Protein AF-A0A8T3MLA4-F1 (afdb_monomer_lite)

pLDDT: mean 92.66, std 9.34, range [59.94, 98.31]

Radius of gyration: 15.99 Å; chains: 1; bounding box: 33×15×46 Å

Sequence (69 aa):
MLSDERWVALFDELRSALREVSELEPEVLDATASEDEWKVVWARYAGLLGRIGHLHQRLLARRVELLED

Structure (mmCIF, N/CA/C/O backbone):
data_AF-A0A8T3MLA4-F1
#
_entry.id   AF-A0A8T3MLA4-F1
#
loop_
_atom_site.group_PDB
_atom_site.id
_atom_site.type_symbol
_atom_site.label_atom_id
_atom_site.label_alt_id
_atom_site.label_comp_id
_atom_site.label_asym_id
_atom_site.label_entity_id
_atom_site.label_seq_id
_atom_site.pdbx_PDB_ins_code
_atom_site.Cartn_x
_atom_site.Cartn_y
_atom_site.Cartn_z
_atom_site.occupancy
_atom_site.B_iso_or_equiv
_atom_site.auth_seq_id
_atom_site.auth_comp_id
_atom_site.auth_asym_id
_atom_site.auth_atom_id
_atom_site.pdbx_PDB_model_num
ATOM 1 N N . MET A 1 1 ? 12.212 -6.769 -26.184 1.00 59.94 1 MET A N 1
ATOM 2 C CA . MET A 1 1 ? 11.449 -7.978 -25.773 1.00 59.94 1 MET A CA 1
ATOM 3 C C . MET A 1 1 ? 11.720 -8.352 -24.319 1.00 59.94 1 MET A C 1
ATOM 5 O O . MET A 1 1 ? 10.886 -8.004 -23.501 1.00 59.94 1 MET A O 1
ATOM 9 N N . LEU A 1 2 ? 12.871 -8.936 -23.943 1.00 61.03 2 LEU A N 1
ATOM 10 C CA . LEU A 1 2 ? 13.173 -9.243 -22.521 1.00 61.03 2 LEU A CA 1
ATOM 11 C C . LEU A 1 2 ? 13.208 -7.992 -21.610 1.00 61.03 2 LEU A C 1
ATOM 13 O O . LEU A 1 2 ? 12.906 -8.067 -20.420 1.00 61.03 2 LEU A O 1
ATOM 17 N N . SER A 1 3 ? 13.576 -6.837 -22.174 1.00 64.19 3 SER A N 1
ATOM 18 C CA . SER A 1 3 ? 13.563 -5.512 -21.535 1.00 64.19 3 SER A CA 1
ATOM 19 C C . SER A 1 3 ? 12.171 -5.060 -21.092 1.00 64.19 3 SER A C 1
ATOM 21 O O . SER A 1 3 ? 12.031 -4.461 -20.025 1.00 64.19 3 SER A O 1
ATOM 23 N N . ASP A 1 4 ? 11.168 -5.357 -21.916 1.00 76.62 4 ASP A N 1
ATOM 24 C CA . ASP A 1 4 ? 9.803 -4.849 -21.790 1.00 76.62 4 ASP A CA 1
ATOM 25 C C . ASP A 1 4 ? 8.990 -5.768 -20.879 1.00 76.62 4 ASP A C 1
ATOM 27 O O . ASP A 1 4 ? 8.220 -5.296 -20.051 1.00 76.62 4 ASP A O 1
ATOM 31 N N . GLU A 1 5 ? 9.241 -7.079 -20.938 1.00 82.19 5 GLU A N 1
ATOM 32 C 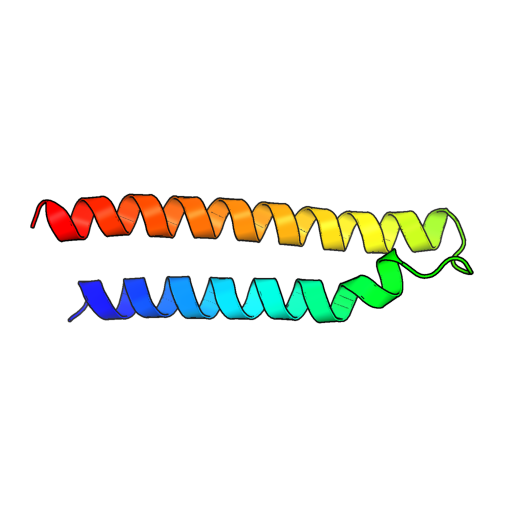CA . GLU A 1 5 ? 8.635 -8.071 -20.041 1.00 82.19 5 GLU A CA 1
ATOM 33 C C . GLU A 1 5 ? 9.003 -7.817 -18.573 1.00 82.19 5 GLU A C 1
ATOM 35 O O . GLU A 1 5 ? 8.143 -7.850 -17.694 1.00 82.19 5 GLU A O 1
ATOM 40 N N . ARG A 1 6 ? 10.273 -7.485 -18.297 1.00 82.38 6 ARG A N 1
ATOM 41 C CA . ARG A 1 6 ? 10.721 -7.114 -16.942 1.00 82.38 6 ARG A CA 1
ATOM 42 C C . ARG A 1 6 ? 10.079 -5.815 -16.455 1.00 82.38 6 ARG A C 1
ATOM 44 O O . ARG A 1 6 ? 9.769 -5.693 -15.274 1.00 82.38 6 ARG A O 1
ATOM 51 N N . TRP A 1 7 ? 9.884 -4.852 -17.351 1.00 86.50 7 TRP A N 1
ATOM 52 C CA . TRP A 1 7 ? 9.246 -3.572 -17.044 1.00 86.50 7 TRP A CA 1
ATOM 53 C C . TRP A 1 7 ? 7.755 -3.734 -16.726 1.00 86.50 7 TRP A C 1
ATOM 55 O O . TRP A 1 7 ? 7.271 -3.190 -15.734 1.00 86.50 7 TRP A O 1
ATOM 65 N N . VAL A 1 8 ? 7.047 -4.550 -17.511 1.00 89.94 8 VAL A N 1
ATOM 66 C CA . VAL A 1 8 ? 5.645 -4.915 -17.264 1.00 89.94 8 VAL A CA 1
ATOM 67 C C . VAL A 1 8 ? 5.497 -5.639 -15.925 1.00 89.94 8 VAL A C 1
ATOM 69 O O . VAL A 1 8 ? 4.635 -5.260 -15.134 1.00 89.94 8 VAL A O 1
ATOM 72 N N . ALA A 1 9 ? 6.382 -6.593 -15.617 1.00 92.12 9 ALA A N 1
ATOM 73 C CA . ALA A 1 9 ? 6.355 -7.313 -14.343 1.00 92.12 9 ALA A CA 1
ATOM 74 C C . ALA A 1 9 ? 6.488 -6.374 -13.128 1.00 92.12 9 ALA A C 1
ATOM 76 O O . ALA A 1 9 ? 5.732 -6.500 -12.167 1.00 92.12 9 ALA A O 1
ATOM 77 N N . LEU A 1 10 ? 7.380 -5.376 -13.186 1.00 93.62 10 LEU A N 1
ATOM 78 C CA . LEU A 1 10 ? 7.516 -4.376 -12.118 1.00 93.62 10 LEU A CA 1
ATOM 79 C C . LEU A 1 10 ? 6.240 -3.546 -11.924 1.00 93.62 10 LEU A C 1
ATOM 81 O O . LEU A 1 10 ? 5.869 -3.233 -10.791 1.00 93.62 10 LEU A O 1
ATOM 85 N N . PHE A 1 11 ? 5.556 -3.193 -13.014 1.00 93.81 11 PHE A N 1
ATOM 86 C CA . PHE A 1 11 ? 4.279 -2.485 -12.943 1.00 93.81 11 PHE A CA 1
ATOM 87 C C . PHE A 1 11 ? 3.150 -3.354 -12.389 1.00 93.81 11 PHE A C 1
ATOM 89 O O . PHE A 1 11 ? 2.324 -2.857 -11.621 1.00 93.81 11 PHE A O 1
ATOM 96 N N . ASP A 1 12 ? 3.103 -4.632 -12.758 1.00 96.31 12 ASP A N 1
ATOM 97 C CA . ASP A 1 12 ? 2.140 -5.589 -12.214 1.00 96.31 12 ASP A CA 1
ATOM 98 C C . ASP A 1 12 ? 2.347 -5.790 -10.707 1.00 96.31 12 ASP A C 1
ATOM 100 O O . ASP A 1 12 ? 1.384 -5.717 -9.939 1.00 96.31 12 ASP A O 1
ATOM 104 N N . GLU A 1 13 ? 3.598 -5.943 -10.267 1.00 96.75 13 GLU A N 1
ATOM 105 C CA . GLU A 1 13 ? 3.956 -6.021 -8.848 1.00 96.75 13 GLU A CA 1
ATOM 106 C C . GLU A 1 13 ? 3.556 -4.751 -8.084 1.00 96.75 13 GLU A C 1
ATOM 108 O O . GLU A 1 13 ? 2.980 -4.845 -6.997 1.00 96.75 13 GLU A O 1
ATOM 113 N N . LEU A 1 14 ? 3.805 -3.563 -8.652 1.00 96.94 14 LEU A N 1
ATOM 114 C CA . LEU A 1 14 ? 3.408 -2.290 -8.042 1.00 96.94 14 LEU A CA 1
ATOM 115 C C . LEU A 1 14 ? 1.886 -2.173 -7.926 1.00 96.94 14 LEU A C 1
ATOM 117 O O . LEU A 1 14 ? 1.374 -1.770 -6.883 1.00 96.94 14 LEU A O 1
ATOM 121 N N . ARG A 1 15 ? 1.151 -2.554 -8.975 1.00 96.88 15 ARG A N 1
ATOM 122 C CA . ARG A 1 15 ? -0.316 -2.530 -8.977 1.00 96.88 15 ARG A CA 1
ATOM 123 C C . ARG A 1 15 ? -0.897 -3.483 -7.934 1.00 96.88 15 ARG A C 1
ATOM 125 O O . ARG A 1 15 ? -1.867 -3.121 -7.275 1.00 96.88 15 ARG A O 1
ATOM 132 N N . SER A 1 16 ? -0.309 -4.672 -7.778 1.00 97.88 16 SER A N 1
ATOM 133 C CA . SER A 1 16 ? -0.693 -5.622 -6.726 1.00 97.88 16 SER A CA 1
ATOM 134 C C . SER A 1 16 ? -0.484 -5.015 -5.346 1.00 97.88 16 SER A C 1
ATOM 136 O O . SER A 1 16 ? -1.422 -4.966 -4.561 1.00 97.88 16 SER A O 1
ATOM 138 N N . ALA A 1 17 ? 0.704 -4.467 -5.079 1.00 97.50 17 ALA A N 1
ATOM 139 C CA . ALA A 1 17 ? 1.017 -3.887 -3.777 1.00 97.50 17 ALA A CA 1
ATOM 140 C C . ALA A 1 17 ? 0.103 -2.697 -3.428 1.00 97.50 17 ALA A C 1
ATOM 142 O O . ALA A 1 17 ? -0.335 -2.576 -2.289 1.00 97.50 17 ALA A O 1
ATOM 143 N N . LEU A 1 18 ? -0.236 -1.846 -4.405 1.00 97.44 18 LEU A N 1
ATOM 144 C CA . LEU A 1 18 ? -1.197 -0.753 -4.214 1.00 97.44 18 LEU A CA 1
ATOM 145 C C . LEU A 1 18 ? -2.606 -1.267 -3.893 1.00 97.44 18 LEU A C 1
ATOM 147 O O . LEU A 1 18 ? -3.278 -0.698 -3.038 1.00 97.44 18 LEU A O 1
ATOM 151 N N . ARG A 1 19 ? -3.045 -2.351 -4.542 1.00 98.12 19 ARG A N 1
ATOM 152 C CA . ARG A 1 19 ? -4.329 -2.988 -4.226 1.00 98.12 19 ARG A CA 1
ATOM 153 C C . ARG A 1 19 ? -4.331 -3.562 -2.810 1.00 98.12 19 ARG A C 1
ATOM 155 O O . ARG A 1 19 ? -5.272 -3.303 -2.074 1.00 98.12 19 ARG A O 1
ATOM 162 N N . GLU A 1 20 ? -3.272 -4.272 -2.427 1.00 98.06 20 GLU A N 1
ATOM 163 C CA . GLU A 1 20 ? -3.108 -4.824 -1.075 1.00 98.06 20 GLU A CA 1
ATOM 164 C C . GLU A 1 20 ? -3.163 -3.714 -0.004 1.00 98.06 20 GLU A C 1
ATOM 166 O O . GLU A 1 20 ? -3.761 -3.903 1.051 1.00 98.06 20 GLU A O 1
ATOM 171 N N . VAL A 1 21 ? -2.595 -2.530 -0.282 1.00 97.81 21 VAL A N 1
ATOM 172 C CA . VAL A 1 21 ? -2.717 -1.347 0.593 1.00 97.81 21 VAL A CA 1
ATOM 173 C C . VAL A 1 21 ? -4.168 -0.894 0.716 1.00 97.81 21 VAL A C 1
ATOM 175 O O . VAL A 1 21 ? -4.642 -0.721 1.834 1.00 97.81 21 VAL A O 1
ATOM 178 N N . SER A 1 22 ? -4.882 -0.727 -0.400 1.00 97.06 22 SER A N 1
ATOM 179 C CA . SER A 1 22 ? -6.291 -0.308 -0.382 1.00 97.06 22 SER A CA 1
ATOM 180 C C . SER A 1 22 ? -7.211 -1.321 0.303 1.00 97.06 22 SER A C 1
ATOM 182 O O . SER A 1 22 ? -8.201 -0.930 0.909 1.00 97.06 22 SER A O 1
ATOM 184 N N . GLU A 1 23 ? -6.900 -2.615 0.216 1.00 97.38 23 GLU A N 1
ATOM 185 C CA . GLU A 1 23 ? -7.642 -3.675 0.908 1.00 97.38 23 GLU A CA 1
ATOM 186 C C . GLU A 1 23 ? -7.405 -3.649 2.424 1.00 97.38 23 GLU A C 1
ATOM 188 O O . GLU A 1 23 ? -8.328 -3.922 3.186 1.00 97.38 23 GLU A O 1
ATOM 193 N N . LEU A 1 24 ? -6.194 -3.286 2.861 1.00 97.25 24 LEU A N 1
ATOM 194 C CA . LEU A 1 24 ? -5.809 -3.235 4.274 1.00 97.25 24 LEU A CA 1
ATOM 195 C C . LEU A 1 24 ? -6.137 -1.889 4.949 1.00 97.25 24 LEU A C 1
ATOM 197 O O . LEU A 1 24 ? -6.249 -1.820 6.170 1.00 97.25 24 LEU A O 1
ATOM 201 N N . GLU A 1 25 ? -6.288 -0.813 4.175 1.00 97.31 25 GLU A N 1
ATOM 202 C CA . GLU A 1 25 ? -6.555 0.543 4.673 1.00 97.31 25 GLU A CA 1
ATOM 203 C C . GLU A 1 25 ? -7.772 0.632 5.620 1.00 97.31 25 GLU A C 1
ATOM 205 O O . GLU A 1 25 ? -7.638 1.266 6.669 1.00 97.31 25 GLU A O 1
ATOM 210 N N . PRO A 1 26 ? -8.919 -0.034 5.366 1.00 98.06 26 PRO A N 1
ATOM 211 C CA . PRO A 1 26 ? -10.045 -0.023 6.301 1.00 98.06 26 PRO A CA 1
ATOM 212 C C . PRO A 1 26 ? -9.705 -0.600 7.680 1.00 98.06 26 PRO A C 1
ATOM 214 O O . PRO A 1 26 ? -10.170 -0.064 8.680 1.00 98.06 26 PRO A O 1
ATOM 217 N N . GLU A 1 27 ? -8.878 -1.651 7.745 1.00 97.44 27 GLU A N 1
ATOM 218 C CA . GLU A 1 27 ? -8.439 -2.251 9.014 1.00 97.44 27 GLU A CA 1
ATOM 219 C C . GLU A 1 27 ? -7.510 -1.298 9.790 1.00 97.44 27 GLU A C 1
ATOM 221 O O . GLU A 1 27 ? -7.536 -1.258 11.015 1.00 97.44 27 GLU A O 1
ATOM 226 N N . VAL A 1 28 ? -6.692 -0.498 9.092 1.00 96.94 28 VAL A N 1
ATOM 227 C CA . VAL A 1 28 ? -5.812 0.509 9.722 1.00 96.94 28 VAL A CA 1
ATOM 228 C C . VAL A 1 28 ? -6.614 1.673 10.301 1.00 96.94 28 VAL A C 1
ATOM 230 O O . VAL A 1 28 ? -6.228 2.247 11.322 1.00 96.94 28 VAL A O 1
ATOM 233 N N . LEU A 1 29 ? -7.700 2.043 9.621 1.00 97.12 29 LEU A N 1
ATOM 234 C CA . LEU A 1 29 ? -8.583 3.148 9.989 1.00 97.12 29 LEU A CA 1
ATOM 235 C C . LEU A 1 29 ? -9.692 2.731 10.967 1.00 97.12 29 LEU A C 1
ATOM 237 O O . LEU A 1 29 ? -10.513 3.571 11.347 1.00 97.12 29 LEU A O 1
ATOM 241 N N . ASP A 1 30 ? -9.726 1.463 11.383 1.00 97.50 30 ASP A N 1
ATOM 242 C CA . ASP A 1 30 ? -10.701 0.960 12.342 1.00 97.50 30 ASP A CA 1
ATOM 243 C C . ASP A 1 30 ? -10.443 1.532 13.744 1.00 97.50 30 ASP A C 1
ATOM 245 O O . ASP A 1 30 ? -9.577 1.082 14.494 1.00 97.50 30 ASP A O 1
ATOM 249 N N . ALA A 1 31 ? -11.246 2.528 14.119 1.00 94.44 31 ALA A N 1
ATOM 250 C CA . ALA A 1 31 ? -11.191 3.163 15.432 1.00 94.44 31 ALA A CA 1
ATOM 251 C C . ALA A 1 31 ? -11.686 2.263 16.582 1.00 94.44 31 ALA A C 1
ATOM 253 O O . ALA A 1 31 ? -11.595 2.664 17.743 1.00 94.44 31 ALA A O 1
ATOM 254 N N . THR A 1 32 ? -12.250 1.089 16.279 1.00 97.69 32 THR A N 1
ATOM 255 C CA . THR A 1 32 ? -12.738 0.124 17.274 1.00 97.69 32 THR A CA 1
ATOM 256 C C . THR A 1 32 ? -11.730 -0.977 17.601 1.00 97.69 32 THR A C 1
ATOM 258 O O . THR A 1 32 ? -11.920 -1.680 18.595 1.00 97.69 32 THR A O 1
ATOM 261 N N . ALA A 1 33 ? -10.651 -1.097 16.821 1.00 95.81 33 ALA A N 1
ATOM 262 C CA . ALA A 1 33 ? -9.589 -2.064 17.058 1.00 95.81 33 ALA A CA 1
ATOM 263 C C . ALA A 1 33 ? -8.873 -1.804 18.393 1.00 95.81 33 ALA A C 1
ATOM 265 O O . ALA A 1 33 ? -8.620 -0.660 18.787 1.00 95.81 33 ALA A O 1
ATOM 266 N N . SER A 1 34 ? -8.495 -2.878 19.085 1.00 98.19 34 SER A N 1
ATOM 267 C CA . SER A 1 34 ? -7.563 -2.770 20.205 1.00 98.19 34 SER A CA 1
ATOM 268 C C . SER A 1 34 ? -6.178 -2.325 19.720 1.00 98.19 34 SER A C 1
ATOM 270 O O . SER A 1 34 ? -5.819 -2.481 18.552 1.00 98.19 34 SER A O 1
ATOM 272 N N . GLU A 1 35 ? -5.353 -1.797 20.628 1.00 97.88 35 GLU A N 1
ATOM 273 C CA . GLU A 1 35 ? -3.991 -1.363 20.289 1.00 97.88 35 GLU A CA 1
ATOM 274 C C . GLU A 1 35 ? -3.140 -2.504 19.699 1.00 97.88 35 GLU A C 1
ATOM 276 O O . GLU A 1 35 ? -2.362 -2.281 18.770 1.00 97.88 35 GLU A O 1
ATOM 281 N N . ASP A 1 36 ? -3.290 -3.728 20.210 1.00 98.19 36 ASP A N 1
ATOM 282 C CA . ASP A 1 36 ? -2.531 -4.889 19.737 1.00 98.19 36 ASP A CA 1
ATOM 283 C C . ASP A 1 36 ? -2.982 -5.341 18.341 1.00 98.19 36 ASP A C 1
ATOM 285 O O . ASP A 1 36 ? -2.137 -5.624 17.488 1.00 98.19 36 ASP A O 1
ATOM 289 N N . GLU A 1 37 ? -4.290 -5.341 18.070 1.00 97.62 37 GLU A N 1
ATOM 290 C CA . GLU A 1 37 ? -4.831 -5.592 16.727 1.00 97.62 37 GLU A CA 1
ATOM 291 C C . GLU A 1 37 ? -4.341 -4.527 15.743 1.00 97.62 37 GLU A C 1
ATOM 293 O O . GLU A 1 37 ? -3.797 -4.854 14.683 1.00 97.62 37 GLU A O 1
ATOM 298 N N . TRP A 1 38 ? -4.433 -3.253 16.133 1.00 98.06 38 TRP A N 1
ATOM 299 C CA . TRP A 1 38 ? -3.982 -2.140 15.309 1.00 98.06 38 TRP A CA 1
ATOM 300 C C . TRP A 1 38 ? -2.485 -2.229 14.992 1.00 98.06 38 TRP A C 1
ATOM 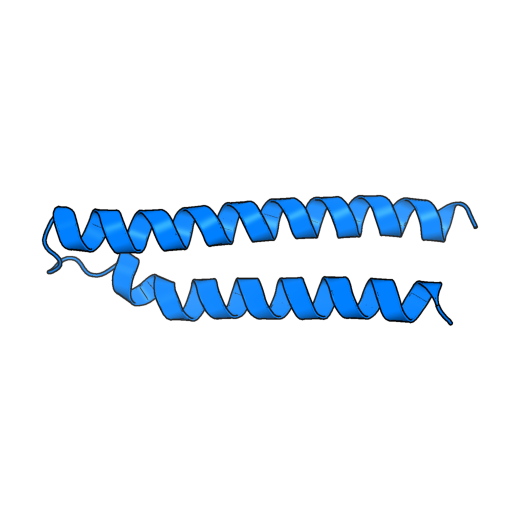302 O O . TRP A 1 38 ? -2.094 -2.044 13.842 1.00 98.06 38 TRP A O 1
ATOM 312 N N . LYS A 1 39 ? -1.627 -2.584 15.959 1.00 98.19 39 LYS A N 1
ATOM 313 C CA . LYS A 1 39 ? -0.180 -2.767 15.72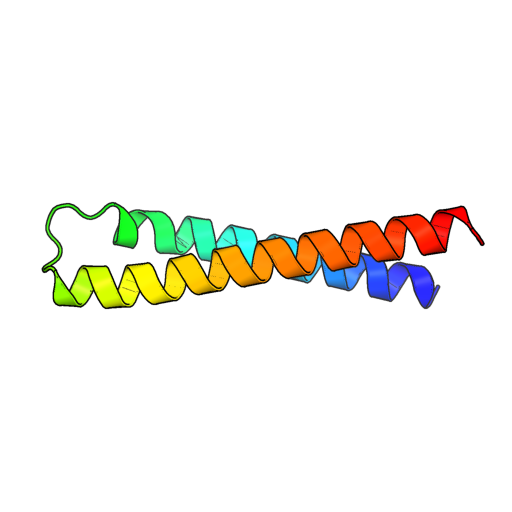7 1.00 98.19 39 LYS A CA 1
ATOM 314 C C . LYS A 1 39 ? 0.117 -3.837 14.680 1.00 98.19 39 LYS A C 1
ATOM 316 O O . LYS A 1 39 ? 1.025 -3.653 13.866 1.00 98.19 39 LYS A O 1
ATOM 321 N N . VAL A 1 40 ? -0.621 -4.948 14.691 1.00 98.12 40 VAL A N 1
ATOM 322 C CA . VAL A 1 40 ? -0.446 -6.035 13.716 1.00 98.12 40 VAL A CA 1
ATOM 323 C C . VAL A 1 40 ? -0.813 -5.560 12.312 1.00 98.12 40 VAL A C 1
ATOM 325 O O . VAL A 1 40 ? -0.042 -5.760 11.367 1.00 98.12 40 VAL A O 1
ATOM 328 N N . VAL A 1 41 ? -1.962 -4.898 12.170 1.00 97.69 41 VAL A N 1
ATOM 329 C CA . VAL A 1 41 ? -2.421 -4.352 10.887 1.00 97.69 41 VAL A CA 1
ATOM 330 C C . VAL A 1 41 ? -1.471 -3.253 10.400 1.00 97.69 41 VAL A C 1
ATOM 332 O O . VAL A 1 41 ? -1.029 -3.281 9.250 1.00 97.69 41 VAL A O 1
ATOM 335 N N . TRP A 1 42 ? -1.064 -2.340 11.282 1.00 98.00 42 TRP A N 1
ATOM 336 C CA . TRP A 1 42 ? -0.117 -1.270 10.979 1.00 98.00 42 TRP A CA 1
ATOM 337 C C . TRP A 1 42 ? 1.233 -1.806 10.497 1.00 98.00 42 TRP A C 1
ATOM 339 O O . TRP A 1 42 ? 1.776 -1.304 9.515 1.00 98.00 42 TRP A O 1
ATOM 349 N N . ALA A 1 43 ? 1.770 -2.854 11.129 1.00 98.31 43 ALA A N 1
ATOM 350 C CA . ALA A 1 43 ? 3.026 -3.466 10.700 1.00 98.31 43 ALA A CA 1
ATOM 351 C C . ALA A 1 43 ? 2.935 -4.023 9.268 1.00 98.31 43 ALA A C 1
ATOM 353 O O . ALA A 1 43 ? 3.848 -3.819 8.462 1.00 98.31 43 ALA A O 1
ATOM 354 N N . ARG A 1 44 ? 1.817 -4.679 8.925 1.00 98.12 44 ARG A N 1
ATOM 355 C CA . ARG A 1 44 ? 1.547 -5.167 7.562 1.00 98.12 44 ARG A CA 1
ATOM 356 C C . ARG A 1 44 ? 1.445 -4.003 6.572 1.00 98.12 44 ARG A C 1
ATOM 358 O O . ARG A 1 44 ? 2.091 -4.035 5.526 1.00 98.12 44 ARG A O 1
ATOM 365 N N . TYR A 1 45 ? 0.703 -2.958 6.931 1.00 98.06 45 TYR A N 1
ATOM 366 C CA . TYR A 1 45 ? 0.511 -1.764 6.107 1.00 98.06 45 TYR A CA 1
ATOM 367 C C . TYR A 1 45 ? 1.828 -1.023 5.840 1.00 98.06 45 TYR A C 1
ATOM 369 O O . TYR A 1 45 ? 2.173 -0.747 4.692 1.00 98.06 45 TYR A O 1
ATOM 377 N N . ALA A 1 46 ? 2.628 -0.782 6.880 1.00 98.00 46 ALA A N 1
ATOM 378 C CA . ALA A 1 46 ? 3.945 -0.162 6.763 1.00 98.00 46 ALA A CA 1
ATOM 379 C C . ALA A 1 46 ? 4.902 -0.995 5.892 1.00 98.00 46 ALA A C 1
ATOM 381 O O . ALA A 1 46 ? 5.646 -0.439 5.079 1.00 98.00 46 ALA A O 1
ATOM 382 N N . GLY A 1 47 ? 4.851 -2.327 6.005 1.00 98.00 47 GLY A N 1
ATOM 383 C CA . GLY A 1 47 ? 5.598 -3.235 5.135 1.00 98.00 47 GLY A CA 1
ATOM 384 C C . GLY A 1 47 ? 5.218 -3.087 3.657 1.00 98.00 47 GLY A C 1
ATOM 385 O O . GLY A 1 47 ? 6.102 -3.012 2.798 1.00 98.00 47 GLY A O 1
ATOM 386 N N . LEU A 1 48 ? 3.921 -2.974 3.355 1.00 98.00 48 LEU A N 1
ATOM 387 C CA . LEU A 1 48 ? 3.431 -2.739 1.993 1.00 98.00 48 LEU A CA 1
ATOM 388 C C . LEU A 1 48 ? 3.890 -1.384 1.439 1.00 98.00 48 LEU A C 1
ATOM 390 O O . LEU A 1 48 ? 4.357 -1.323 0.300 1.00 98.00 48 LEU A O 1
ATOM 394 N N . LEU A 1 49 ? 3.851 -0.318 2.244 1.00 97.88 49 LEU A N 1
ATOM 395 C CA . LEU A 1 49 ? 4.379 0.992 1.845 1.00 97.88 49 LEU A CA 1
ATOM 396 C C . LEU A 1 49 ? 5.883 0.935 1.534 1.00 97.88 49 LEU A C 1
ATOM 398 O O . LEU A 1 49 ? 6.330 1.493 0.530 1.00 97.88 49 LEU A O 1
ATOM 402 N N . GLY A 1 50 ? 6.662 0.213 2.346 1.00 98.06 50 GLY A N 1
ATOM 403 C CA . GLY A 1 50 ? 8.084 -0.025 2.086 1.00 98.06 50 GLY A CA 1
ATOM 404 C C . GLY A 1 50 ? 8.323 -0.774 0.769 1.00 98.06 50 GLY A C 1
ATOM 405 O O . GLY A 1 50 ? 9.165 -0.367 -0.036 1.00 98.06 50 GLY A O 1
ATOM 406 N N . ARG A 1 51 ? 7.534 -1.824 0.501 1.00 98.00 51 ARG A N 1
ATOM 407 C CA . ARG A 1 51 ? 7.567 -2.576 -0.766 1.00 98.00 51 ARG A CA 1
ATOM 408 C C . ARG A 1 51 ? 7.235 -1.684 -1.966 1.00 98.00 51 ARG A C 1
ATOM 410 O O . ARG A 1 51 ? 7.939 -1.751 -2.972 1.00 98.00 51 ARG A O 1
ATOM 417 N N . ILE A 1 52 ? 6.220 -0.826 -1.863 1.00 98.19 52 ILE A N 1
ATOM 418 C CA . ILE A 1 52 ? 5.850 0.143 -2.909 1.00 98.19 52 ILE A CA 1
ATOM 419 C C . ILE A 1 52 ? 6.998 1.117 -3.184 1.00 98.19 52 ILE A C 1
ATOM 421 O O . ILE A 1 52 ? 7.363 1.319 -4.342 1.00 98.19 52 ILE A O 1
ATOM 425 N N . GLY A 1 53 ? 7.609 1.679 -2.137 1.00 97.81 53 GLY A N 1
ATOM 426 C CA . GLY A 1 53 ? 8.762 2.569 -2.279 1.00 97.81 53 GLY A CA 1
ATOM 427 C C . GLY A 1 53 ? 9.927 1.894 -3.010 1.00 97.81 53 GLY A C 1
ATOM 428 O O . GLY A 1 53 ? 10.501 2.471 -3.936 1.00 97.81 53 GLY A O 1
ATOM 429 N N . HIS A 1 54 ? 10.222 0.639 -2.663 1.00 97.50 54 HIS A N 1
ATOM 430 C CA . HIS A 1 54 ? 11.249 -0.156 -3.336 1.00 97.50 54 HIS A CA 1
ATOM 431 C C . HIS A 1 54 ? 10.923 -0.419 -4.818 1.00 97.50 54 HIS A C 1
ATOM 433 O O . HIS A 1 54 ? 11.784 -0.251 -5.684 1.00 97.50 54 HIS A O 1
ATOM 439 N N . LEU A 1 55 ? 9.677 -0.780 -5.137 1.00 97.00 55 LEU A N 1
ATOM 440 C CA . LEU A 1 55 ? 9.228 -0.984 -6.519 1.00 97.00 55 LEU A CA 1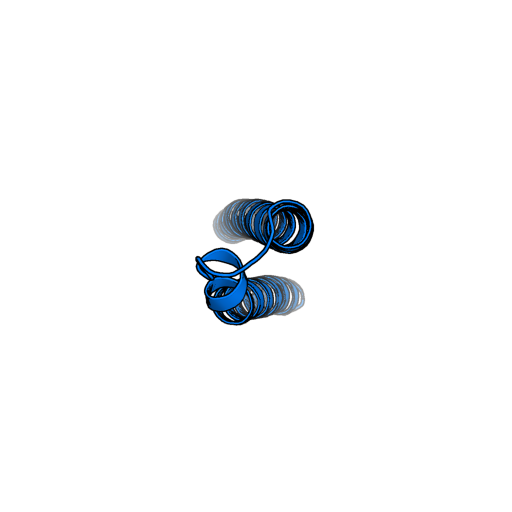
ATOM 441 C C . LEU A 1 55 ? 9.314 0.304 -7.342 1.00 97.00 55 LEU A C 1
ATOM 443 O O . LEU A 1 55 ? 9.772 0.274 -8.483 1.00 97.00 55 LEU A O 1
ATOM 447 N N . HIS A 1 56 ? 8.957 1.443 -6.749 1.00 95.75 56 HIS A N 1
ATOM 448 C CA . HIS A 1 56 ? 9.081 2.743 -7.398 1.00 95.75 56 HIS A CA 1
ATOM 449 C C . HIS A 1 56 ? 10.543 3.079 -7.725 1.00 95.75 56 HIS A C 1
ATOM 451 O O . HIS A 1 56 ? 10.838 3.510 -8.837 1.00 95.75 56 HIS A O 1
ATOM 457 N N . GLN A 1 57 ? 11.483 2.808 -6.812 1.00 95.81 57 GLN A N 1
ATOM 458 C CA . GLN A 1 57 ? 12.915 2.976 -7.090 1.00 95.81 57 GLN A CA 1
ATOM 459 C C . GLN A 1 57 ? 13.403 2.069 -8.226 1.00 95.81 57 GLN A C 1
ATOM 461 O O . GLN A 1 57 ? 14.145 2.528 -9.093 1.00 95.81 57 GLN A O 1
ATOM 466 N N . ARG A 1 58 ? 12.961 0.805 -8.266 1.00 94.75 58 ARG A N 1
ATOM 467 C CA . ARG A 1 58 ? 13.310 -0.129 -9.352 1.00 94.75 58 ARG A CA 1
ATOM 468 C C . ARG A 1 58 ? 12.763 0.329 -10.704 1.00 94.75 58 ARG A C 1
ATOM 470 O O . ARG A 1 58 ? 13.475 0.243 -11.700 1.00 94.75 58 ARG A O 1
ATOM 477 N N . LEU A 1 59 ? 11.538 0.852 -10.738 1.00 92.69 59 LEU A N 1
ATOM 478 C CA . LEU A 1 59 ? 10.962 1.454 -11.942 1.00 92.69 59 LEU A CA 1
ATOM 479 C C . LEU A 1 59 ? 11.738 2.712 -12.366 1.00 92.69 59 LEU A C 1
ATOM 481 O O . LEU A 1 59 ? 12.043 2.887 -13.540 1.00 92.69 59 LEU A O 1
ATOM 485 N N . LEU A 1 60 ? 12.129 3.584 -11.437 1.00 92.00 60 LEU A N 1
ATOM 486 C CA . LEU A 1 60 ? 12.944 4.753 -11.785 1.00 92.00 60 LEU A CA 1
ATOM 487 C C . LEU A 1 60 ? 14.303 4.353 -12.373 1.00 92.00 60 LEU A C 1
ATOM 489 O O . LEU A 1 60 ? 14.682 4.887 -13.412 1.00 92.00 60 LEU A O 1
ATOM 493 N N . ALA A 1 61 ? 14.996 3.392 -11.759 1.00 91.38 61 ALA A N 1
ATOM 494 C CA . ALA A 1 61 ? 16.271 2.883 -12.265 1.00 91.38 61 ALA A CA 1
ATOM 495 C C . ALA A 1 61 ? 16.117 2.288 -13.671 1.00 91.38 61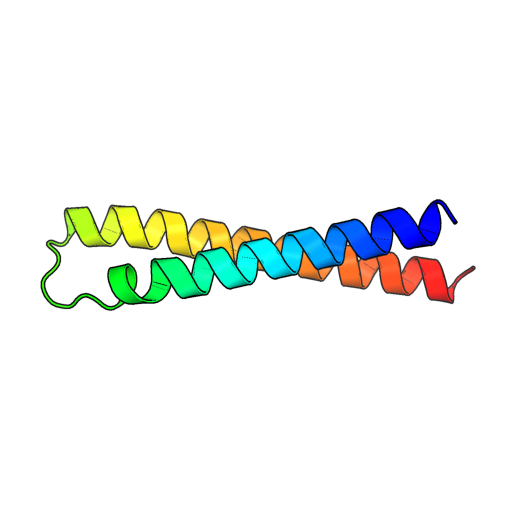 ALA A C 1
ATOM 497 O O . ALA A 1 61 ? 16.850 2.645 -14.589 1.00 91.38 61 ALA A O 1
ATOM 498 N N . ARG A 1 62 ? 15.092 1.457 -13.877 1.00 86.88 62 ARG A N 1
ATOM 499 C CA . ARG A 1 62 ? 14.872 0.811 -15.169 1.00 86.88 62 ARG A CA 1
ATOM 500 C C . ARG A 1 62 ? 14.406 1.786 -16.260 1.00 86.88 62 ARG A C 1
ATOM 502 O O . ARG A 1 62 ? 14.724 1.576 -17.426 1.00 86.88 62 ARG A O 1
ATOM 509 N N . ARG A 1 63 ? 13.733 2.889 -15.908 1.00 88.31 63 ARG A N 1
ATOM 510 C CA . ARG A 1 63 ? 13.465 3.993 -16.847 1.00 88.31 63 ARG A CA 1
ATOM 511 C C . ARG A 1 63 ? 14.758 4.635 -17.349 1.00 88.31 63 ARG A C 1
ATOM 513 O O . ARG A 1 63 ? 14.811 4.985 -18.518 1.00 88.31 63 ARG A O 1
ATOM 520 N N . VAL A 1 64 ? 15.750 4.827 -16.478 1.00 88.75 64 VAL A N 1
ATOM 521 C CA . VAL A 1 64 ? 17.049 5.403 -16.867 1.00 88.75 64 VAL A CA 1
ATOM 522 C C . VAL A 1 64 ? 17.765 4.471 -17.838 1.00 88.75 64 VAL A C 1
ATOM 524 O O . VAL A 1 64 ? 18.128 4.917 -18.916 1.00 88.75 64 VAL A O 1
ATOM 527 N N . GLU A 1 65 ? 17.841 3.174 -17.523 1.00 86.62 65 GLU A N 1
ATOM 528 C CA . GLU A 1 65 ? 18.439 2.166 -18.416 1.00 86.62 65 GLU A CA 1
ATOM 529 C C . GLU A 1 65 ? 17.805 2.179 -19.820 1.00 86.62 65 GLU A C 1
ATOM 531 O O . GLU A 1 65 ? 18.509 2.131 -20.816 1.00 86.62 65 GLU A O 1
ATOM 536 N N . LEU A 1 66 ? 16.474 2.301 -19.914 1.00 82.56 66 LEU A N 1
ATOM 537 C CA . LEU A 1 66 ? 15.754 2.355 -21.196 1.00 82.56 66 LEU A CA 1
ATOM 538 C C . LEU A 1 66 ? 15.953 3.658 -21.992 1.00 82.56 66 LEU A C 1
ATOM 540 O O . LEU A 1 66 ? 15.576 3.701 -23.157 1.00 82.56 66 LEU A O 1
ATOM 544 N N . LEU A 1 67 ? 16.432 4.734 -21.360 1.00 83.06 67 LEU A N 1
ATOM 545 C CA . LEU A 1 67 ? 16.733 6.009 -22.026 1.00 83.06 67 LEU A CA 1
ATOM 546 C C . LEU A 1 67 ? 18.202 6.106 -22.463 1.00 83.06 67 LEU A C 1
ATOM 548 O O . LEU A 1 67 ? 18.534 6.996 -23.245 1.00 83.06 67 LEU A O 1
ATOM 552 N N . GLU A 1 68 ? 19.065 5.251 -21.911 1.00 79.31 68 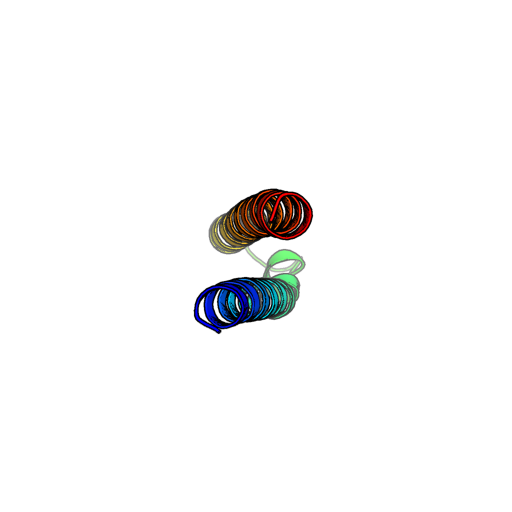GLU A N 1
ATOM 553 C CA . GLU A 1 68 ? 20.497 5.170 -22.219 1.00 79.31 68 GLU A CA 1
ATOM 554 C C . GLU A 1 68 ? 20.817 4.138 -23.322 1.00 79.31 68 GLU A C 1
ATOM 556 O O . GLU A 1 68 ? 21.889 4.228 -23.923 1.00 79.31 68 GLU A O 1
ATOM 561 N N . ASP A 1 69 ? 19.887 3.214 -23.602 1.00 60.50 69 ASP A N 1
ATOM 562 C CA . ASP A 1 69 ? 19.889 2.261 -24.732 1.00 60.50 69 ASP A CA 1
ATOM 563 C C . ASP A 1 69 ? 19.289 2.869 -26.021 1.00 60.50 69 ASP A C 1
ATOM 565 O O . ASP A 1 69 ? 19.820 2.571 -27.121 1.00 60.50 69 ASP A O 1
#

Secondary structure (DSSP, 8-state):
-HHHHHHHHHHHHHHHHHHHHHHHHHHHT-TTS-HHHHHHHHHHHHHHHHHHHHHHHHHHHHHHHHHH-

Foldseek 3Di:
DVLVVVLVVLVVQLVVLVVVLVVLVVQCVPPPDDPVSNVVSVVVNVVSVVVNVVSVVVNVVSVVVVVVD